Protein AF-A0AA43ZAP1-F1 (afdb_monomer_lite)

Secondary structure (DSSP, 8-state):
------HHHHHHHHHHHHH-TT--SHHHHHHHHHHHHHHHTTSSPP------GGGTSTT---

pLDDT: mean 76.35, std 15.76, range [41.94, 91.62]

S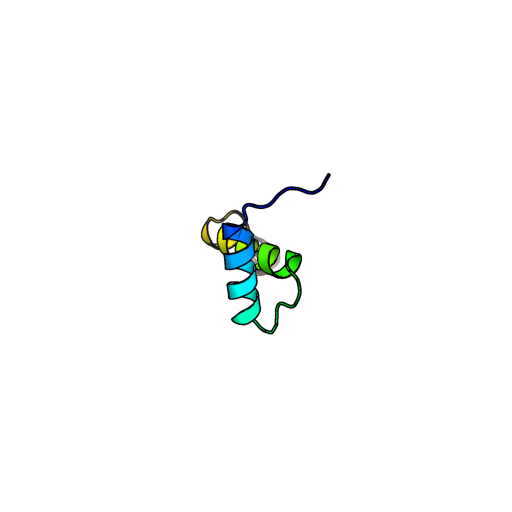tructure (mmCIF, N/CA/C/O backbone):
data_AF-A0AA43ZAP1-F1
#
_entry.id   AF-A0AA43ZAP1-F1
#
loop_
_atom_site.group_PDB
_atom_site.id
_atom_site.type_symbol
_atom_site.label_atom_id
_atom_site.label_alt_id
_atom_site.label_comp_id
_atom_site.label_asym_id
_atom_site.label_entity_id
_atom_site.label_seq_id
_atom_site.pdbx_PDB_ins_code
_atom_site.Cartn_x
_atom_site.Cartn_y
_atom_site.Cartn_z
_atom_site.occupancy
_atom_site.B_iso_or_equiv
_atom_site.auth_seq_id
_atom_site.auth_comp_id
_atom_site.auth_asym_id
_atom_site.auth_atom_id
_atom_site.pdbx_PDB_model_num
ATOM 1 N N . MET A 1 1 ? 1.516 21.250 6.564 1.00 41.94 1 MET A N 1
ATOM 2 C CA . MET A 1 1 ? 0.232 21.047 5.864 1.00 41.94 1 MET A CA 1
ATOM 3 C C . MET A 1 1 ? -0.130 19.584 6.035 1.00 41.94 1 MET A C 1
ATOM 5 O O . MET A 1 1 ? 0.561 18.750 5.471 1.00 41.94 1 MET A O 1
ATOM 9 N N . SER A 1 2 ? -1.092 19.259 6.899 1.00 50.81 2 SER A N 1
ATOM 10 C CA . SER A 1 2 ? -1.493 17.865 7.116 1.00 50.81 2 SER A CA 1
ATOM 11 C C . SER A 1 2 ? -2.387 17.448 5.960 1.00 50.81 2 SER A C 1
ATOM 13 O O . SER A 1 2 ? -3.533 17.883 5.890 1.00 50.81 2 SER A O 1
ATOM 15 N N . SER A 1 3 ? -1.844 16.672 5.025 1.00 57.97 3 SER A N 1
ATOM 16 C CA . SER A 1 3 ? -2.605 16.080 3.929 1.00 57.97 3 SER A CA 1
ATOM 17 C C . SER A 1 3 ? -3.697 15.197 4.528 1.00 57.97 3 SER A C 1
ATOM 19 O O . SER A 1 3 ? -3.413 14.096 5.001 1.00 57.97 3 SER A O 1
ATOM 21 N N . THR A 1 4 ? -4.930 15.707 4.584 1.00 63.22 4 THR A N 1
ATOM 22 C CA . THR A 1 4 ? -6.102 14.965 5.052 1.00 63.22 4 THR A CA 1
ATOM 23 C C . THR A 1 4 ? -6.299 13.795 4.107 1.00 63.22 4 THR A C 1
ATOM 25 O O . THR A 1 4 ? -6.830 13.936 3.010 1.00 63.22 4 THR A O 1
ATOM 28 N N . THR A 1 5 ? -5.762 12.649 4.500 1.00 67.25 5 THR A N 1
ATOM 29 C CA . THR A 1 5 ? -5.917 11.419 3.740 1.00 67.25 5 THR A CA 1
ATOM 30 C C . THR A 1 5 ? -7.325 10.915 4.010 1.00 67.25 5 THR A C 1
ATOM 32 O O . THR A 1 5 ? -7.800 11.005 5.144 1.00 67.25 5 THR A O 1
ATOM 35 N N . ASP A 1 6 ? -8.018 10.475 2.960 1.00 83.50 6 ASP A N 1
ATOM 36 C CA . ASP A 1 6 ? -9.404 10.029 3.069 1.00 83.50 6 ASP A CA 1
ATOM 37 C C . ASP A 1 6 ? -9.516 8.955 4.169 1.00 83.50 6 ASP A C 1
ATOM 39 O O . ASP A 1 6 ? -8.701 8.026 4.195 1.00 83.50 6 ASP A O 1
ATOM 43 N N . PRO A 1 7 ? -10.488 9.056 5.093 1.00 85.94 7 PRO A N 1
ATOM 44 C CA . PRO A 1 7 ? -10.591 8.139 6.227 1.00 85.94 7 PRO A CA 1
ATOM 45 C C . PRO A 1 7 ? -10.728 6.672 5.798 1.00 85.94 7 PRO A C 1
ATOM 47 O O . PRO A 1 7 ? -10.353 5.775 6.551 1.00 85.94 7 PRO A O 1
ATOM 50 N N . LYS A 1 8 ? -11.216 6.405 4.579 1.00 88.12 8 LYS A N 1
ATOM 51 C CA . LYS A 1 8 ? -11.266 5.045 4.026 1.00 88.12 8 LYS A CA 1
ATOM 52 C C . LYS A 1 8 ? -9.874 4.491 3.725 1.00 88.12 8 LYS A C 1
ATOM 54 O O . LYS A 1 8 ? -9.641 3.305 3.933 1.00 88.12 8 LYS A O 1
ATOM 59 N N . ILE A 1 9 ? -8.960 5.339 3.255 1.00 87.56 9 ILE A N 1
ATOM 60 C CA . ILE A 1 9 ? -7.573 4.959 2.968 1.00 87.56 9 ILE A CA 1
ATOM 61 C C . ILE A 1 9 ? -6.824 4.694 4.273 1.00 87.56 9 ILE A C 1
ATOM 63 O O . ILE A 1 9 ? -6.110 3.702 4.361 1.00 87.56 9 ILE A O 1
ATOM 67 N N . GLU A 1 10 ? -7.046 5.502 5.313 1.00 87.81 10 GLU A N 1
ATOM 68 C CA . GLU A 1 10 ? -6.455 5.251 6.636 1.00 87.81 10 GLU A CA 1
ATOM 69 C C . GLU A 1 10 ? -6.923 3.918 7.232 1.00 87.81 10 GLU A C 1
ATOM 71 O O . GLU A 1 10 ? -6.113 3.160 7.762 1.00 87.81 10 GLU A O 1
ATOM 76 N N . ALA A 1 11 ? -8.213 3.594 7.096 1.00 90.62 11 ALA A N 1
ATOM 77 C CA . ALA A 1 11 ? -8.745 2.305 7.531 1.00 90.62 11 ALA A CA 1
ATOM 78 C C . ALA A 1 11 ? -8.129 1.133 6.745 1.00 90.62 11 ALA A C 1
ATOM 80 O O . ALA A 1 11 ? -7.725 0.140 7.345 1.00 90.62 11 ALA A O 1
ATOM 81 N N . ALA A 1 12 ? -8.004 1.263 5.421 1.00 90.62 12 ALA A N 1
ATOM 82 C CA . ALA A 1 12 ? -7.379 0.243 4.581 1.00 90.62 12 ALA A CA 1
ATOM 83 C C . ALA A 1 12 ? -5.890 0.043 4.916 1.00 90.62 12 ALA A C 1
ATOM 85 O O . ALA A 1 12 ? -5.437 -1.095 5.021 1.00 90.62 12 ALA A O 1
ATOM 86 N N . LEU A 1 13 ? -5.143 1.129 5.144 1.00 89.75 13 LEU A N 1
ATOM 87 C CA . LEU A 1 13 ? -3.739 1.076 5.564 1.00 89.75 13 LEU A CA 1
ATOM 88 C C . LEU A 1 13 ? -3.583 0.415 6.935 1.00 89.75 13 LEU A C 1
ATOM 90 O O . LEU A 1 13 ? -2.678 -0.392 7.115 1.00 89.75 13 LEU A O 1
ATOM 94 N N . ALA A 1 14 ? -4.471 0.708 7.886 1.00 89.62 14 ALA A N 1
ATOM 95 C CA . ALA A 1 14 ? -4.463 0.052 9.191 1.00 89.62 14 ALA A CA 1
ATOM 96 C C . ALA A 1 14 ? -4.725 -1.459 9.073 1.00 89.62 14 ALA A C 1
ATOM 98 O O . ALA A 1 14 ? -4.041 -2.248 9.722 1.00 89.62 14 ALA A O 1
ATOM 99 N N . SER A 1 15 ? -5.666 -1.876 8.217 1.00 91.50 15 SER A N 1
ATOM 100 C CA . SER A 1 15 ? -5.891 -3.297 7.922 1.00 91.50 15 SER A CA 1
ATOM 101 C C . SER A 1 15 ? -4.675 -3.950 7.265 1.00 91.50 15 SER A C 1
ATOM 103 O O . SER A 1 15 ? -4.301 -5.045 7.664 1.00 91.50 15 SER A O 1
ATOM 105 N N . PHE A 1 16 ? -4.025 -3.269 6.318 1.00 90.75 16 PHE A N 1
ATOM 106 C CA . PHE A 1 16 ? -2.813 -3.759 5.660 1.00 90.75 16 PHE A CA 1
ATOM 107 C C . PHE A 1 16 ? -1.650 -3.933 6.649 1.00 90.75 16 PHE A C 1
ATOM 109 O O . PHE A 1 16 ? -1.028 -4.986 6.687 1.00 90.75 16 PHE A O 1
ATOM 116 N N . ILE A 1 17 ? -1.406 -2.950 7.519 1.00 91.56 17 ILE A N 1
ATOM 117 C CA . ILE A 1 17 ? -0.398 -3.040 8.592 1.00 91.56 17 ILE A CA 1
ATOM 118 C C . ILE A 1 17 ? -0.712 -4.195 9.552 1.00 91.56 17 ILE A C 1
ATOM 120 O O . ILE A 1 17 ? 0.190 -4.892 10.004 1.00 91.56 17 ILE A O 1
ATOM 124 N N . SER A 1 18 ? -1.992 -4.421 9.857 1.00 91.19 18 SER A N 1
ATOM 125 C CA . SER A 1 18 ? -2.399 -5.527 10.727 1.00 91.19 18 SER A CA 1
ATOM 126 C C . SER A 1 18 ? -2.169 -6.907 10.102 1.00 91.19 18 SER A C 1
ATOM 128 O O . SER A 1 18 ? -2.006 -7.868 10.851 1.00 91.19 18 SER A O 1
ATOM 130 N N . ASP A 1 19 ? -2.193 -7.013 8.772 1.00 91.62 19 ASP A N 1
ATOM 131 C CA . ASP A 1 19 ? -1.938 -8.255 8.029 1.00 91.62 19 ASP A CA 1
ATOM 132 C C . ASP A 1 19 ? -0.432 -8.478 7.787 1.00 91.62 19 ASP A C 1
ATOM 134 O O . ASP A 1 19 ? 0.039 -9.613 7.747 1.00 91.62 19 ASP A O 1
ATOM 138 N N . HIS A 1 20 ? 0.343 -7.389 7.725 1.00 88.19 20 HIS A N 1
ATOM 139 C CA . HIS A 1 20 ? 1.785 -7.384 7.484 1.00 88.19 20 HIS A CA 1
ATOM 140 C C . HIS A 1 20 ? 2.571 -6.909 8.722 1.00 88.19 20 HIS A C 1
ATOM 142 O O . HIS A 1 20 ? 2.985 -5.749 8.779 1.00 88.19 20 HIS A O 1
ATOM 148 N N . PRO A 1 21 ? 2.857 -7.789 9.704 1.00 84.94 21 PRO A N 1
ATOM 149 C CA . PRO A 1 21 ? 3.552 -7.413 10.943 1.00 84.94 21 PRO A CA 1
ATOM 150 C C . PRO A 1 21 ? 4.998 -6.926 10.732 1.00 84.94 21 PRO A C 1
ATOM 152 O O . PRO A 1 21 ? 5.588 -6.308 11.620 1.00 84.94 21 PRO A O 1
ATOM 155 N N . GLU A 1 22 ? 5.586 -7.188 9.563 1.00 88.06 22 GLU A N 1
ATOM 156 C CA . GLU A 1 22 ? 6.883 -6.637 9.149 1.00 88.06 22 GLU A CA 1
ATOM 157 C C . GLU A 1 22 ? 6.827 -5.118 8.891 1.00 88.06 22 GLU A C 1
ATOM 159 O O . GLU A 1 22 ? 7.828 -4.414 9.045 1.00 88.06 22 GLU A O 1
ATOM 164 N N . ILE A 1 23 ? 5.641 -4.582 8.588 1.00 88.44 23 ILE A N 1
ATOM 165 C CA . ILE A 1 23 ? 5.406 -3.173 8.284 1.00 88.44 23 ILE A CA 1
ATOM 166 C C . ILE A 1 23 ? 4.821 -2.489 9.517 1.00 88.44 23 ILE A C 1
ATOM 168 O O . ILE A 1 23 ? 3.655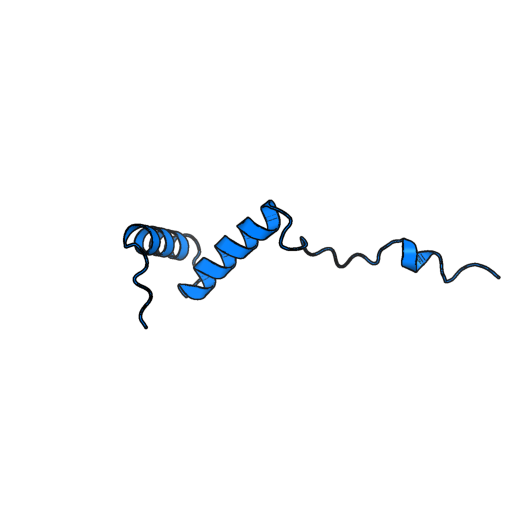 -2.648 9.846 1.00 88.44 23 ILE A O 1
ATOM 172 N N . ASN A 1 24 ? 5.625 -1.666 10.189 1.00 84.12 24 ASN A N 1
ATOM 173 C CA . ASN A 1 24 ? 5.233 -1.028 11.456 1.00 84.12 24 ASN A CA 1
ATOM 174 C C . ASN A 1 24 ? 4.882 0.463 11.319 1.00 84.12 24 ASN A C 1
ATOM 176 O O . ASN A 1 24 ? 4.552 1.125 12.302 1.00 84.12 24 ASN A O 1
ATOM 180 N N . SER A 1 25 ? 4.946 0.998 10.099 1.00 87.12 25 SER A N 1
ATOM 181 C CA . SER A 1 25 ? 4.733 2.416 9.817 1.00 87.12 25 SER A CA 1
ATOM 182 C C . SER A 1 25 ? 3.799 2.606 8.636 1.00 87.12 25 SER A C 1
ATOM 184 O O . SER A 1 25 ? 3.919 1.930 7.617 1.00 87.12 25 SER A O 1
ATOM 186 N N . ARG A 1 26 ? 2.929 3.614 8.742 1.00 86.81 26 ARG A N 1
ATOM 187 C CA . ARG A 1 26 ? 2.056 4.066 7.651 1.00 86.81 26 ARG A CA 1
ATOM 188 C C . ARG A 1 26 ? 2.832 4.351 6.366 1.00 86.81 26 ARG A C 1
ATOM 190 O O . ARG A 1 26 ? 2.405 3.943 5.296 1.00 86.81 26 ARG A O 1
ATOM 197 N N . ASP A 1 27 ? 3.969 5.028 6.488 1.00 87.75 27 ASP A N 1
ATOM 198 C CA . ASP A 1 27 ? 4.816 5.370 5.344 1.00 87.75 27 ASP A CA 1
ATOM 199 C C . ASP A 1 27 ? 5.365 4.116 4.645 1.00 87.75 27 ASP A C 1
ATOM 201 O O . ASP A 1 27 ? 5.256 3.988 3.431 1.00 87.75 27 ASP A O 1
ATOM 205 N N . ALA A 1 28 ? 5.816 3.127 5.424 1.00 88.31 28 ALA A N 1
ATOM 206 C CA . ALA A 1 28 ? 6.284 1.844 4.905 1.00 88.31 28 ALA A CA 1
ATOM 207 C C . ALA A 1 28 ? 5.157 1.036 4.233 1.00 88.31 28 ALA A C 1
ATOM 209 O O . ALA A 1 28 ? 5.382 0.416 3.199 1.00 88.31 28 ALA A O 1
ATOM 210 N N . ALA A 1 29 ? 3.933 1.086 4.771 1.00 90.38 29 ALA A N 1
ATOM 211 C CA . ALA A 1 29 ? 2.770 0.466 4.138 1.00 90.38 29 ALA A CA 1
ATOM 212 C C . ALA A 1 29 ? 2.465 1.097 2.776 1.00 90.38 29 ALA A C 1
ATOM 214 O O . ALA A 1 29 ? 2.253 0.392 1.793 1.00 90.38 29 ALA A O 1
ATOM 215 N N . ILE A 1 30 ? 2.481 2.430 2.707 1.00 91.06 30 ILE A N 1
ATOM 216 C CA . ILE A 1 30 ? 2.262 3.164 1.458 1.00 91.06 30 ILE A CA 1
ATOM 217 C C . ILE A 1 30 ? 3.369 2.839 0.451 1.00 91.06 30 ILE A C 1
ATOM 219 O O . ILE A 1 30 ? 3.055 2.543 -0.70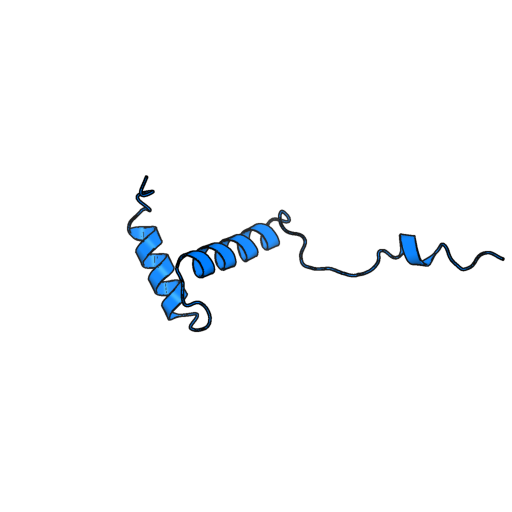0 1.00 91.06 30 ILE A O 1
ATOM 223 N N . ALA A 1 31 ? 4.635 2.854 0.876 1.00 90.19 31 ALA A N 1
ATOM 224 C CA . ALA A 1 31 ? 5.773 2.516 0.027 1.00 90.19 31 ALA A CA 1
ATOM 225 C C . ALA A 1 31 ? 5.630 1.110 -0.569 1.00 90.19 31 ALA A C 1
ATOM 227 O O . ALA A 1 31 ? 5.622 0.985 -1.788 1.00 90.19 31 ALA A O 1
ATOM 228 N N . ALA A 1 32 ? 5.367 0.090 0.253 1.00 89.38 32 ALA A N 1
ATOM 229 C CA . ALA A 1 32 ? 5.207 -1.289 -0.210 1.00 89.38 32 ALA A CA 1
ATOM 230 C C . ALA A 1 32 ? 4.057 -1.452 -1.224 1.00 89.38 32 ALA A C 1
ATOM 232 O O . ALA A 1 32 ? 4.201 -2.125 -2.249 1.00 89.38 32 ALA A O 1
ATOM 233 N N . ILE A 1 33 ? 2.914 -0.802 -0.973 1.00 90.25 33 ILE A N 1
ATOM 234 C CA . ILE A 1 33 ? 1.765 -0.819 -1.892 1.00 90.25 33 ILE A CA 1
ATOM 235 C C . ILE A 1 33 ? 2.134 -0.160 -3.227 1.00 90.25 33 ILE A C 1
ATOM 237 O O . ILE A 1 33 ? 1.820 -0.697 -4.294 1.00 90.25 33 ILE A O 1
ATOM 241 N N . LEU A 1 34 ? 2.796 0.998 -3.175 1.00 90.50 34 LEU A N 1
ATOM 242 C CA . LEU A 1 34 ? 3.225 1.728 -4.362 1.00 90.50 34 LEU A CA 1
ATOM 243 C C . LEU A 1 34 ? 4.289 0.959 -5.141 1.00 90.50 34 LEU A C 1
ATOM 245 O O . LEU A 1 34 ? 4.178 0.863 -6.359 1.00 90.50 34 LEU A O 1
ATOM 249 N N . GLU A 1 35 ? 5.275 0.372 -4.469 1.00 89.25 35 GLU A N 1
ATOM 250 C CA . GLU A 1 35 ? 6.314 -0.453 -5.085 1.00 89.25 35 GLU A CA 1
ATOM 251 C C . GLU A 1 35 ? 5.699 -1.616 -5.856 1.00 89.25 35 GLU A C 1
ATOM 253 O O . GLU A 1 35 ? 6.001 -1.793 -7.037 1.00 89.25 35 GLU A O 1
ATOM 258 N N . ASN A 1 36 ? 4.769 -2.352 -5.243 1.00 86.69 36 ASN A N 1
ATOM 259 C CA . ASN A 1 36 ? 4.053 -3.430 -5.916 1.00 86.69 36 ASN A CA 1
ATOM 260 C C . ASN A 1 36 ? 3.252 -2.923 -7.128 1.00 86.69 36 ASN A C 1
ATOM 262 O O . ASN A 1 36 ? 3.292 -3.524 -8.204 1.00 86.69 36 ASN A O 1
ATOM 266 N N . TRP A 1 37 ? 2.546 -1.797 -6.985 1.00 89.94 37 TRP A N 1
ATOM 267 C CA . TRP A 1 37 ? 1.761 -1.221 -8.077 1.00 89.94 37 TRP A CA 1
ATOM 268 C C . TRP A 1 37 ? 2.648 -0.779 -9.246 1.00 89.94 37 TRP A C 1
ATOM 270 O O . TRP A 1 37 ? 2.402 -1.171 -10.387 1.00 89.94 37 TRP A O 1
ATOM 280 N N . PHE A 1 38 ? 3.703 -0.012 -8.974 1.00 87.62 38 PHE A N 1
ATOM 281 C CA . PHE A 1 38 ? 4.640 0.476 -9.982 1.00 87.62 38 PHE A CA 1
ATOM 282 C C . PHE A 1 38 ? 5.389 -0.663 -10.667 1.00 87.62 38 PHE A C 1
ATOM 284 O O . PHE A 1 38 ? 5.569 -0.618 -11.882 1.00 87.62 38 PHE A O 1
ATOM 291 N N . THR A 1 39 ? 5.772 -1.693 -9.914 1.00 85.75 39 THR A N 1
ATOM 292 C CA . THR A 1 39 ? 6.346 -2.934 -10.442 1.00 85.75 39 THR A CA 1
ATOM 293 C C . THR A 1 39 ? 5.349 -3.568 -11.411 1.00 85.75 39 THR A C 1
ATOM 295 O O . THR A 1 39 ? 5.638 -3.707 -12.598 1.00 85.75 39 THR A O 1
ATOM 298 N N . SER A 1 40 ? 4.112 -3.835 -10.981 1.00 84.31 40 SER A N 1
ATOM 299 C CA . SER A 1 40 ? 3.092 -4.460 -11.838 1.00 84.31 40 SER A CA 1
ATOM 300 C C . SER A 1 40 ? 2.747 -3.660 -13.102 1.00 84.31 40 SER A C 1
ATOM 302 O O . SER A 1 40 ? 2.276 -4.250 -14.072 1.00 84.31 40 SER A O 1
ATOM 304 N N . HIS A 1 41 ? 2.956 -2.343 -13.101 1.00 87.06 41 HIS A N 1
ATOM 305 C CA . HIS A 1 41 ? 2.678 -1.464 -14.242 1.00 87.06 41 HIS A CA 1
ATOM 306 C C . HIS A 1 41 ? 3.933 -1.113 -15.063 1.00 87.06 41 HIS A C 1
ATOM 308 O O . HIS A 1 41 ? 3.840 -0.352 -16.024 1.00 87.06 41 HIS A O 1
ATOM 314 N N . GLY A 1 42 ? 5.101 -1.663 -14.712 1.00 83.44 42 GLY A N 1
ATOM 315 C CA . GLY A 1 42 ? 6.359 -1.457 -15.437 1.00 83.44 42 GLY A CA 1
ATOM 316 C C . GLY A 1 42 ? 7.015 -0.089 -15.218 1.00 83.44 42 GLY A C 1
ATOM 317 O O . GLY A 1 42 ? 7.912 0.282 -15.970 1.00 83.44 42 GLY A O 1
ATOM 318 N N . TYR A 1 43 ? 6.583 0.666 -14.206 1.00 84.06 43 TYR A N 1
ATOM 319 C CA . TYR A 1 43 ? 7.199 1.940 -13.816 1.00 84.06 43 TYR A CA 1
ATOM 320 C C . TYR A 1 43 ? 8.419 1.754 -12.913 1.00 84.06 43 TYR A C 1
ATOM 322 O O . TYR A 1 43 ? 9.326 2.583 -12.931 1.00 84.06 43 TYR A O 1
ATOM 330 N N . LEU A 1 44 ? 8.439 0.677 -12.125 1.00 78.25 44 LEU A N 1
ATOM 331 C CA . LEU A 1 44 ? 9.610 0.250 -11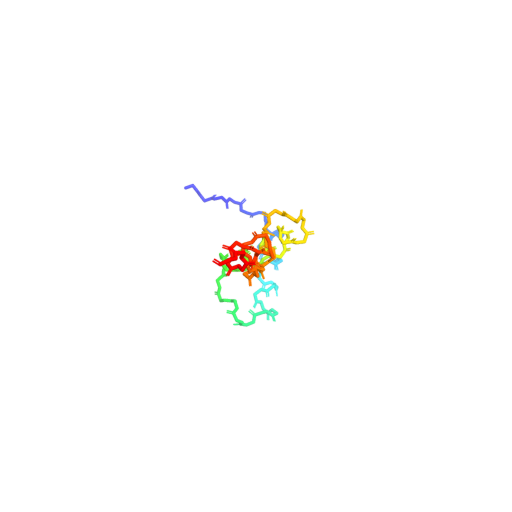.370 1.00 78.25 44 LEU A CA 1
ATOM 332 C C . LEU A 1 44 ? 10.226 -0.947 -12.101 1.00 78.25 44 LEU A C 1
ATOM 334 O O . LEU A 1 44 ? 9.503 -1.909 -12.382 1.00 78.25 44 LEU A O 1
ATOM 338 N N . PRO A 1 45 ? 11.528 -0.911 -12.439 1.00 69.38 45 PRO A N 1
ATOM 339 C CA . PRO A 1 45 ? 12.202 -2.099 -12.930 1.00 69.38 45 PRO A CA 1
ATOM 340 C C . PRO A 1 45 ? 12.092 -3.178 -11.852 1.00 69.38 45 PRO A C 1
ATOM 342 O O . PRO A 1 45 ? 12.538 -2.986 -10.722 1.00 69.38 45 PRO A O 1
ATOM 345 N N . HIS A 1 46 ? 11.471 -4.309 -12.197 1.00 62.12 46 HIS A N 1
ATOM 346 C CA . HIS A 1 46 ? 11.542 -5.516 -11.377 1.00 62.12 46 HIS A CA 1
ATOM 347 C C . HIS A 1 46 ? 13.028 -5.820 -11.312 1.00 62.12 46 HIS A C 1
ATOM 349 O O . HIS A 1 46 ? 13.627 -5.960 -12.375 1.00 62.12 46 HIS A O 1
ATOM 355 N N . GLY A 1 47 ? 13.639 -5.793 -10.129 1.00 62.53 47 GLY A N 1
ATOM 356 C CA . GLY A 1 47 ? 15.086 -5.909 -9.983 1.00 62.53 47 GLY A CA 1
ATOM 357 C C . GLY A 1 47 ? 15.649 -7.068 -10.803 1.00 62.53 47 GLY A C 1
ATOM 358 O O . GLY A 1 47 ? 15.619 -8.215 -10.375 1.00 62.53 47 GLY A O 1
ATOM 359 N N . GLN A 1 48 ? 16.171 -6.752 -11.984 1.00 48.00 48 GLN A N 1
ATOM 360 C CA . GLN A 1 48 ? 17.051 -7.611 -12.742 1.00 48.00 48 GLN A CA 1
ATOM 361 C C . GLN A 1 48 ? 18.360 -6.842 -12.866 1.00 48.00 48 GLN A C 1
ATOM 363 O O . GLN A 1 48 ? 18.687 -6.250 -13.893 1.00 48.00 48 GLN A O 1
ATOM 368 N N . GLU A 1 49 ? 19.115 -6.868 -11.767 1.00 55.44 49 GLU A N 1
ATOM 369 C CA . GLU A 1 49 ? 20.568 -6.989 -11.834 1.00 55.44 49 GLU A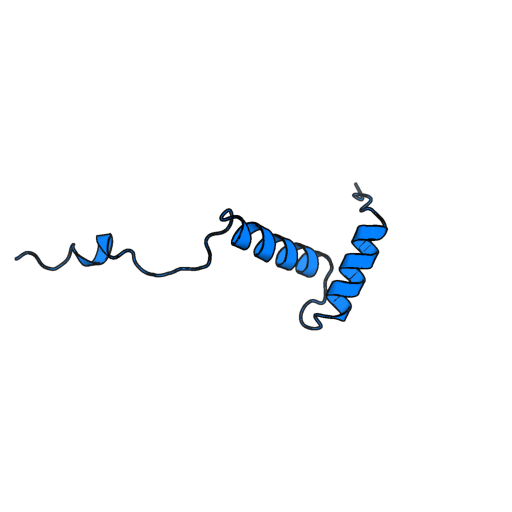 CA 1
ATOM 370 C C . GLU A 1 49 ? 20.866 -8.309 -12.563 1.00 55.44 49 GLU A C 1
ATOM 372 O O . GLU A 1 49 ? 21.080 -9.370 -11.989 1.00 55.44 49 GLU A O 1
ATOM 377 N N . GLY A 1 50 ? 20.746 -8.267 -13.880 1.00 52.88 50 GLY A N 1
ATOM 378 C CA . GLY A 1 50 ? 21.291 -9.254 -14.782 1.00 52.88 50 GLY A CA 1
ATOM 379 C C . GLY A 1 50 ? 22.013 -8.432 -15.817 1.00 52.88 50 GLY A C 1
ATOM 380 O O . GLY A 1 50 ? 21.362 -7.728 -16.589 1.00 52.88 50 GLY A O 1
ATOM 381 N N . THR A 1 51 ? 23.342 -8.457 -15.775 1.00 55.38 51 THR A N 1
ATOM 382 C CA . THR A 1 51 ? 24.190 -7.898 -16.824 1.00 55.38 51 THR A CA 1
ATOM 383 C C . THR A 1 51 ? 23.570 -8.251 -18.169 1.00 55.38 51 THR A C 1
ATOM 385 O O . THR A 1 51 ? 23.326 -9.427 -18.454 1.00 55.38 51 THR A O 1
ATOM 388 N N . ARG A 1 52 ? 23.220 -7.234 -18.961 1.00 56.91 52 ARG A N 1
ATOM 389 C CA . ARG A 1 52 ? 22.674 -7.467 -20.295 1.00 56.91 52 ARG A CA 1
ATOM 390 C C . ARG A 1 52 ? 23.716 -8.278 -21.075 1.00 56.91 52 ARG A C 1
ATOM 392 O O . ARG A 1 52 ? 24.894 -7.935 -21.001 1.00 56.91 52 ARG A O 1
ATOM 399 N N . PRO A 1 53 ? 23.329 -9.328 -21.817 1.00 55.97 53 PRO A N 1
ATOM 400 C CA . PRO A 1 53 ? 24.281 -10.108 -22.605 1.00 55.97 53 PRO A CA 1
ATOM 401 C C . PRO A 1 53 ? 25.028 -9.255 -23.645 1.00 55.97 53 PRO A C 1
ATOM 403 O O . PRO A 1 53 ? 26.112 -9.639 -24.058 1.00 55.97 53 PRO A O 1
ATOM 406 N N . GLU A 1 54 ? 24.515 -8.065 -23.992 1.00 53.81 54 GLU A N 1
ATOM 407 C CA . GLU A 1 54 ? 25.223 -7.083 -24.830 1.00 53.81 54 GLU A CA 1
ATOM 408 C C . GLU A 1 54 ? 26.563 -6.594 -24.232 1.00 53.81 54 GLU A C 1
ATOM 410 O O . GLU A 1 54 ? 27.412 -6.130 -24.984 1.00 53.81 54 GLU A O 1
ATOM 415 N N . ASP A 1 55 ? 26.788 -6.750 -22.918 1.00 53.41 55 ASP A N 1
ATOM 416 C CA . ASP A 1 55 ? 28.060 -6.444 -22.231 1.00 53.41 55 ASP A CA 1
ATOM 417 C C . ASP A 1 55 ? 28.977 -7.687 -22.090 1.00 53.41 55 ASP A C 1
ATOM 4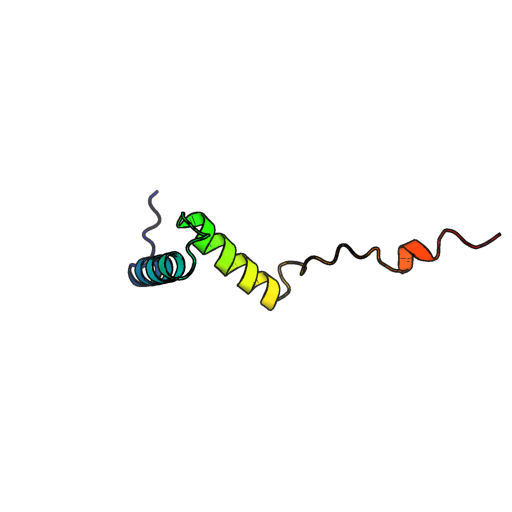19 O O . ASP A 1 55 ? 30.164 -7.568 -21.800 1.00 53.41 55 ASP A O 1
ATOM 423 N N . LEU A 1 56 ? 28.447 -8.899 -22.318 1.00 54.44 56 LEU A N 1
ATOM 424 C CA . LEU A 1 56 ? 29.197 -10.167 -22.254 1.00 54.44 56 LEU A CA 1
ATOM 425 C C . LEU A 1 56 ? 29.925 -10.507 -23.568 1.00 54.44 56 LEU A C 1
ATOM 427 O O . LEU A 1 56 ? 30.866 -11.300 -23.545 1.00 54.44 56 LEU A O 1
ATOM 431 N N . ASP A 1 57 ? 29.533 -9.892 -24.688 1.00 54.25 57 ASP A N 1
ATOM 432 C CA . ASP A 1 57 ? 30.139 -10.105 -26.014 1.00 54.25 57 ASP A CA 1
ATOM 433 C C . ASP A 1 57 ? 31.375 -9.217 -26.284 1.00 54.25 57 ASP A C 1
ATOM 435 O O . ASP A 1 57 ? 32.086 -9.420 -27.263 1.00 54.25 57 ASP A O 1
ATOM 439 N N . ALA A 1 58 ? 31.698 -8.251 -25.414 1.00 54.81 58 ALA A N 1
ATOM 440 C CA . ALA A 1 58 ? 32.805 -7.309 -25.639 1.00 54.81 58 ALA A CA 1
ATOM 441 C C . ALA A 1 58 ? 34.191 -7.797 -25.148 1.00 54.81 58 ALA A C 1
ATOM 443 O O . ALA A 1 58 ? 35.111 -6.994 -25.009 1.00 54.81 58 ALA A O 1
ATOM 444 N N . THR A 1 59 ? 34.368 -9.084 -24.823 1.00 55.81 59 THR A N 1
ATOM 445 C CA . THR A 1 59 ? 35.622 -9.608 -24.223 1.00 55.81 59 THR A CA 1
ATOM 446 C C . THR A 1 59 ? 36.135 -10.918 -24.844 1.00 55.81 59 THR A C 1
ATOM 448 O O . THR A 1 59 ? 37.046 -11.543 -24.309 1.00 55.81 59 THR A O 1
ATOM 451 N N . ASN A 1 60 ? 35.636 -11.341 -26.007 1.00 57.75 60 ASN A N 1
ATOM 452 C CA . ASN A 1 60 ? 36.248 -12.470 -26.723 1.00 57.75 60 ASN A CA 1
ATOM 453 C C . ASN A 1 60 ? 36.246 -12.266 -28.245 1.00 57.75 60 ASN A C 1
ATOM 455 O O . ASN A 1 60 ? 35.549 -12.968 -28.970 1.00 57.75 60 ASN A O 1
ATOM 459 N N . ASP A 1 61 ? 37.044 -11.309 -28.716 1.00 62.19 61 ASP A N 1
ATOM 460 C CA . ASP A 1 61 ? 37.509 -11.275 -30.107 1.00 62.19 61 ASP A CA 1
ATOM 461 C C . ASP A 1 61 ? 38.996 -10.852 -30.105 1.00 62.19 61 ASP A C 1
ATOM 463 O O . ASP A 1 61 ? 39.308 -9.678 -29.909 1.00 62.19 61 ASP A O 1
ATOM 467 N N . ASP A 1 62 ? 39.859 -11.867 -30.266 1.00 55.22 62 ASP A N 1
ATOM 468 C CA . ASP A 1 62 ? 41.325 -11.883 -30.515 1.00 55.22 62 ASP A CA 1
ATOM 469 C C . ASP A 1 62 ? 42.329 -11.643 -29.357 1.00 55.22 62 ASP A C 1
ATOM 471 O O . ASP A 1 62 ? 42.472 -10.510 -28.839 1.00 55.22 62 ASP A O 1
#

Sequence (62 aa):
MSSTTDPKIEAALASFISDHPEINSRDAAIAAILENWFTSHGYLPHGQEGTRPEDLDATNDD

Organism: NCBI:txid2715133

Radius of gyration: 19.65 Å; chains: 1; bounding box: 53×34×42 Å

Foldseek 3Di:
DPPPDPVVVVVVLVVQCVVPVVDPDSVSSVVVVVQVVCCVVVVDPPDPPPPDCVVVPPPDDD